Protein AF-A0A0F9IUV8-F1 (afdb_monomer_lite)

Organism: NCBI:txid412755

Radius of gyration: 27.33 Å; chains: 1; bounding box: 53×20×80 Å

Secondary structure (DSSP, 8-state):
--SSS-SSHHHHHHHHHHHHHHHHHHHHHHHHHHHHHHHHHT-TTGGGS-HHHHHHHHHHHS--STTHHHHHHHHHHHHHHHHHHHHHHHHHHHHHHHHHHH-GGGSS-HHHHHHHHHTT-S-HHHHHHHHHHTT--GGG-

Structure (mmCIF, N/CA/C/O backbone):
data_AF-A0A0F9IUV8-F1
#
_entry.id   AF-A0A0F9IUV8-F1
#
loop_
_atom_site.group_PDB
_atom_site.id
_atom_site.type_symbol
_atom_site.label_atom_id
_atom_site.label_alt_id
_atom_site.label_comp_id
_atom_site.label_asym_id
_atom_site.label_entity_id
_atom_site.label_seq_id
_atom_site.pdbx_PDB_ins_code
_atom_site.Cartn_x
_atom_site.Cartn_y
_atom_site.Cartn_z
_atom_site.occupancy
_atom_site.B_iso_or_equiv
_atom_site.auth_seq_id
_atom_site.auth_comp_id
_atom_site.auth_asym_id
_atom_site.auth_atom_id
_atom_site.pdbx_PDB_model_num
ATOM 1 N N . MET A 1 1 ? 28.223 7.725 -36.033 1.00 57.22 1 MET A N 1
ATOM 2 C CA . MET A 1 1 ? 27.431 7.072 -34.978 1.00 57.22 1 MET A CA 1
ATOM 3 C C . MET A 1 1 ? 26.103 6.611 -35.533 1.00 57.22 1 MET A C 1
ATOM 5 O O . MET A 1 1 ? 25.185 7.410 -35.661 1.00 57.22 1 MET A O 1
ATOM 9 N N . SER A 1 2 ? 26.033 5.334 -35.902 1.00 57.94 2 SER A N 1
ATOM 10 C CA . SER A 1 2 ? 24.783 4.623 -36.180 1.00 57.94 2 SER A CA 1
ATOM 11 C C . SER A 1 2 ? 24.734 3.411 -35.255 1.00 57.94 2 SER A C 1
ATOM 13 O O . SER A 1 2 ? 25.675 2.622 -35.248 1.00 57.94 2 SER A O 1
ATOM 15 N N . LEU A 1 3 ? 23.675 3.289 -34.451 1.00 63.12 3 LEU A N 1
ATOM 16 C CA . LEU A 1 3 ? 23.472 2.140 -33.556 1.00 63.12 3 LEU A CA 1
ATOM 17 C C . LEU A 1 3 ? 22.899 0.926 -34.306 1.00 63.12 3 LEU A C 1
ATOM 19 O O . LEU A 1 3 ? 23.107 -0.203 -33.882 1.00 63.12 3 LEU A O 1
ATOM 23 N N . GLU A 1 4 ? 22.238 1.154 -35.445 1.00 68.88 4 GLU A N 1
ATOM 24 C CA . GLU A 1 4 ? 21.691 0.100 -36.313 1.00 68.88 4 GLU A CA 1
ATOM 25 C C . GLU A 1 4 ? 22.763 -0.542 -37.207 1.00 68.88 4 GLU A C 1
ATOM 27 O O . GLU A 1 4 ? 22.595 -1.643 -37.724 1.00 68.88 4 GLU A O 1
ATOM 32 N N . SER A 1 5 ? 23.877 0.155 -37.429 1.00 76.62 5 SER A N 1
ATOM 33 C CA . SER A 1 5 ? 25.008 -0.319 -38.232 1.00 76.62 5 SER A CA 1
ATOM 34 C C . SER A 1 5 ? 26.319 0.177 -37.615 1.00 76.62 5 SER A C 1
ATOM 36 O O . SER A 1 5 ? 26.910 1.137 -38.123 1.00 76.62 5 SER A O 1
ATOM 38 N N . PRO A 1 6 ? 26.752 -0.431 -36.494 1.00 78.31 6 PRO A N 1
ATOM 39 C CA . PRO A 1 6 ? 27.916 0.030 -35.748 1.00 78.31 6 PRO A CA 1
ATOM 40 C C . PRO A 1 6 ? 29.192 -0.134 -36.576 1.00 78.31 6 PRO A C 1
ATOM 42 O O . PRO A 1 6 ? 29.469 -1.206 -37.115 1.00 78.31 6 PRO A O 1
ATOM 45 N N . GLN A 1 7 ? 29.989 0.930 -36.663 1.00 83.56 7 GLN A N 1
ATOM 46 C CA . GLN A 1 7 ? 31.263 0.939 -37.392 1.00 83.56 7 GLN A CA 1
ATOM 47 C C . GLN A 1 7 ? 32.453 0.646 -36.474 1.00 83.56 7 GLN A C 1
ATOM 49 O O . GLN A 1 7 ? 33.544 0.324 -36.943 1.00 83.56 7 GLN A O 1
ATOM 54 N N . THR A 1 8 ? 32.251 0.742 -35.158 1.00 85.62 8 THR A N 1
ATOM 55 C CA . THR A 1 8 ? 33.275 0.462 -34.147 1.00 85.62 8 THR A CA 1
ATOM 56 C C . THR A 1 8 ? 32.742 -0.464 -33.057 1.00 85.62 8 THR A C 1
ATOM 58 O O . THR A 1 8 ? 31.542 -0.505 -32.786 1.00 85.62 8 THR A O 1
ATOM 61 N N . TYR A 1 9 ? 33.646 -1.177 -32.376 1.00 79.12 9 TYR A N 1
ATOM 62 C CA . TYR A 1 9 ? 33.280 -2.017 -31.231 1.00 79.12 9 TYR A CA 1
ATOM 63 C C . TYR A 1 9 ? 32.609 -1.214 -30.105 1.00 79.12 9 TYR A C 1
ATOM 65 O O . TYR A 1 9 ? 31.687 -1.711 -29.470 1.00 79.12 9 TYR A O 1
ATOM 73 N N . GLY A 1 10 ? 33.024 0.038 -29.880 1.00 79.50 10 GLY A N 1
ATOM 74 C CA . GLY A 1 10 ? 32.394 0.913 -28.887 1.00 79.50 10 GLY A CA 1
ATOM 75 C C . GLY A 1 10 ? 30.937 1.243 -29.224 1.00 79.50 10 GLY A C 1
ATOM 76 O O . GLY A 1 10 ? 30.086 1.199 -28.341 1.00 79.50 10 GLY A O 1
ATOM 77 N N . GLU A 1 11 ? 30.632 1.503 -30.500 1.00 76.62 11 GLU A N 1
ATOM 78 C CA . GLU A 1 11 ? 29.253 1.712 -30.971 1.00 76.62 11 GLU A CA 1
ATOM 79 C C . GLU A 1 11 ? 28.411 0.434 -30.852 1.00 76.62 11 GLU A C 1
ATOM 81 O O . GLU A 1 11 ? 27.263 0.500 -30.417 1.00 76.62 11 GLU A O 1
ATOM 86 N N . TRP A 1 12 ? 28.994 -0.725 -31.175 1.00 78.25 12 TRP A N 1
ATOM 87 C CA . TRP A 1 12 ? 28.340 -2.027 -31.018 1.00 78.25 12 TRP A CA 1
ATOM 88 C C . TRP A 1 12 ? 28.031 -2.333 -29.546 1.00 78.25 12 TRP A C 1
ATOM 90 O O . TRP A 1 12 ? 26.890 -2.634 -29.205 1.00 78.25 12 TRP A O 1
ATOM 100 N N . TYR A 1 13 ? 29.021 -2.197 -28.659 1.00 75.44 13 TYR A N 1
ATOM 101 C CA . TYR A 1 13 ? 28.879 -2.462 -27.224 1.00 75.44 13 TYR A CA 1
ATOM 102 C C . TYR A 1 13 ? 27.837 -1.543 -26.582 1.00 75.44 13 TYR A C 1
ATOM 104 O O . TYR A 1 13 ? 26.983 -1.997 -25.822 1.00 75.44 13 TYR A O 1
ATOM 112 N N . TRP A 1 14 ? 27.870 -0.254 -26.927 1.00 71.19 14 TRP A N 1
ATOM 113 C CA . TRP A 1 14 ? 26.885 0.711 -26.449 1.00 71.19 14 TRP A CA 1
ATOM 114 C C . TRP A 1 14 ? 25.472 0.397 -26.958 1.00 71.19 14 TRP A C 1
ATOM 116 O O . TRP A 1 14 ? 24.527 0.388 -26.170 1.00 71.19 14 TRP A O 1
ATOM 126 N N . GLY A 1 15 ? 25.322 0.078 -28.249 1.00 76.75 15 GLY A N 1
ATOM 127 C CA . GLY A 1 15 ? 24.037 -0.318 -28.832 1.00 76.75 15 GLY A CA 1
ATOM 128 C C . GLY A 1 15 ? 23.450 -1.571 -28.180 1.00 76.75 15 GLY A C 1
ATOM 129 O O . GLY A 1 15 ? 22.272 -1.589 -27.833 1.00 76.75 15 GLY A O 1
ATOM 130 N N . HIS A 1 16 ? 24.281 -2.583 -27.920 1.00 76.38 16 HIS A N 1
ATOM 131 C CA . HIS A 1 16 ? 23.860 -3.785 -27.200 1.00 76.38 16 HIS A CA 1
ATOM 132 C C . HIS A 1 16 ? 23.476 -3.511 -25.742 1.00 76.38 16 HIS A C 1
ATOM 134 O O . HIS A 1 1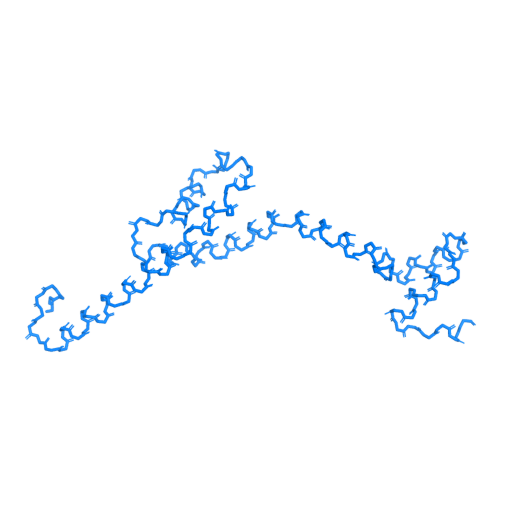6 ? 22.535 -4.126 -25.245 1.00 76.38 16 HIS A O 1
ATOM 140 N N . GLY A 1 17 ? 24.153 -2.580 -25.064 1.00 69.31 17 GLY A N 1
ATOM 141 C CA . GLY A 1 17 ? 23.779 -2.155 -23.712 1.00 69.31 17 GLY A CA 1
ATOM 142 C C . GLY A 1 17 ? 22.395 -1.500 -23.654 1.00 69.31 17 GLY A C 1
ATOM 143 O O . GLY A 1 17 ? 21.604 -1.820 -22.770 1.00 69.31 17 GLY A O 1
ATOM 144 N N . LEU A 1 18 ? 22.076 -0.638 -24.625 1.00 76.00 18 LEU A N 1
ATOM 145 C CA . LEU A 1 18 ? 20.750 -0.015 -24.738 1.00 76.00 18 LEU A CA 1
ATOM 146 C C . LEU A 1 18 ? 19.657 -1.037 -25.067 1.00 76.00 18 LEU A C 1
ATOM 148 O O . LEU A 1 18 ? 18.569 -0.976 -24.498 1.00 76.00 18 LEU A O 1
ATOM 152 N N . GLN A 1 19 ? 19.951 -1.997 -25.949 1.00 75.81 19 GLN A N 1
ATOM 153 C CA . GLN A 1 19 ? 19.013 -3.074 -26.260 1.00 75.81 19 GLN A CA 1
ATOM 154 C C . GLN A 1 19 ? 18.735 -3.943 -25.027 1.00 75.81 19 GLN A C 1
ATOM 156 O O . GLN A 1 19 ? 17.580 -4.216 -24.728 1.00 75.81 19 GLN A O 1
ATOM 161 N N . ALA A 1 20 ? 19.769 -4.301 -24.260 1.00 74.00 20 ALA A N 1
ATOM 162 C CA . ALA A 1 20 ? 19.607 -5.075 -23.031 1.00 74.00 20 ALA A CA 1
ATOM 163 C C . ALA A 1 20 ? 18.764 -4.340 -21.971 1.00 74.00 20 ALA A C 1
ATOM 165 O O . ALA A 1 20 ? 17.969 -4.973 -21.280 1.00 74.00 20 ALA A O 1
ATOM 166 N N . GLN A 1 21 ? 18.908 -3.014 -21.853 1.00 70.44 21 GLN A N 1
ATOM 167 C CA . GLN A 1 21 ? 18.047 -2.201 -20.985 1.00 70.44 21 GLN A CA 1
ATOM 168 C C . GLN A 1 21 ? 16.591 -2.234 -21.447 1.00 70.44 21 GLN A C 1
ATOM 170 O O . GLN A 1 21 ? 15.707 -2.517 -20.644 1.00 70.44 21 GLN A O 1
ATOM 175 N N . LYS A 1 22 ? 16.351 -2.029 -22.745 1.00 73.56 22 LYS A N 1
ATOM 176 C CA . LYS A 1 22 ? 15.008 -2.096 -23.327 1.00 73.56 22 LYS A CA 1
ATOM 177 C C . LYS A 1 22 ? 14.345 -3.457 -23.079 1.00 73.56 22 LYS A C 1
ATOM 179 O O . LYS A 1 22 ? 13.192 -3.506 -22.664 1.00 73.56 22 LYS A O 1
ATOM 184 N N . ASP A 1 23 ? 15.082 -4.545 -23.292 1.00 74.94 23 ASP A N 1
ATOM 185 C CA . ASP A 1 23 ? 14.585 -5.909 -23.087 1.00 74.94 23 ASP A CA 1
ATOM 186 C C . ASP A 1 23 ? 14.251 -6.172 -21.607 1.00 74.94 23 ASP A C 1
ATOM 188 O O . ASP A 1 23 ? 13.268 -6.843 -21.292 1.00 74.94 23 ASP A O 1
ATOM 192 N N . MET A 1 24 ? 15.053 -5.631 -20.684 1.00 72.75 24 MET A N 1
ATOM 193 C CA . MET A 1 24 ? 14.816 -5.744 -19.243 1.00 72.75 24 MET A CA 1
ATOM 194 C C . MET A 1 24 ? 13.578 -4.951 -18.795 1.00 72.75 24 MET A C 1
ATOM 196 O O . MET A 1 24 ? 12.800 -5.442 -17.968 1.00 72.75 24 MET A O 1
ATOM 200 N N . ASP A 1 25 ? 13.362 -3.765 -19.365 1.00 69.88 25 ASP A N 1
ATOM 201 C CA . ASP A 1 25 ? 12.164 -2.958 -19.121 1.00 69.88 25 ASP A CA 1
ATOM 202 C C . ASP A 1 25 ? 10.906 -3.676 -19.638 1.00 69.88 25 ASP A C 1
ATOM 204 O O . ASP A 1 25 ? 9.946 -3.840 -18.884 1.00 69.88 25 ASP A O 1
ATOM 208 N N . GLU A 1 26 ? 10.927 -4.205 -20.870 1.00 75.62 26 GLU A N 1
ATOM 209 C CA . GLU A 1 26 ? 9.808 -4.988 -21.430 1.00 75.62 26 GLU A CA 1
ATOM 210 C C . GLU A 1 26 ? 9.474 -6.215 -20.569 1.00 75.62 26 GLU A C 1
ATOM 212 O O . GLU A 1 26 ? 8.302 -6.483 -20.290 1.00 75.62 26 GLU A O 1
ATOM 217 N N . GLN A 1 27 ? 10.489 -6.955 -20.108 1.00 75.56 27 GLN A N 1
ATOM 218 C CA . GLN A 1 27 ? 10.283 -8.125 -19.248 1.00 75.56 27 GLN A CA 1
ATOM 219 C C . GLN A 1 27 ? 9.646 -7.754 -17.906 1.00 75.56 27 GLN A C 1
ATOM 221 O O . GLN A 1 27 ? 8.756 -8.460 -17.428 1.00 75.56 27 GLN A O 1
ATOM 226 N N . THR A 1 28 ? 10.081 -6.646 -17.305 1.00 68.19 28 THR A N 1
ATOM 227 C CA . THR A 1 28 ? 9.538 -6.162 -16.030 1.00 68.19 28 THR A CA 1
ATOM 228 C C . THR A 1 28 ? 8.086 -5.716 -16.191 1.00 68.19 28 THR A C 1
ATOM 230 O O . THR A 1 28 ? 7.224 -6.103 -15.399 1.00 68.19 28 THR A O 1
ATOM 233 N N . GLU A 1 29 ? 7.790 -4.957 -17.246 1.00 71.56 29 GLU A N 1
ATOM 234 C CA . GLU A 1 29 ? 6.438 -4.497 -17.567 1.00 71.56 29 GLU A CA 1
ATOM 235 C C . GLU A 1 29 ? 5.483 -5.671 -17.811 1.00 71.56 29 GLU A C 1
ATOM 237 O O . GLU A 1 29 ? 4.398 -5.721 -17.226 1.00 71.56 29 GLU A O 1
ATOM 242 N N . PHE A 1 30 ? 5.902 -6.662 -18.603 1.00 74.62 30 PHE A N 1
ATOM 243 C CA . PHE A 1 30 ? 5.091 -7.845 -18.887 1.00 74.62 30 PHE A CA 1
ATOM 244 C C . PHE A 1 30 ? 4.863 -8.714 -17.644 1.00 74.62 30 PHE A C 1
ATOM 246 O O . PHE A 1 30 ? 3.787 -9.291 -17.477 1.00 74.62 30 PHE A O 1
ATOM 253 N N . ALA A 1 31 ? 5.849 -8.793 -16.746 1.00 75.88 31 ALA A N 1
ATOM 254 C CA . ALA A 1 31 ? 5.710 -9.518 -15.487 1.00 75.88 31 ALA A CA 1
ATOM 255 C C . ALA A 1 31 ? 4.721 -8.839 -14.524 1.00 75.88 31 ALA A C 1
ATOM 257 O O . ALA A 1 31 ? 4.010 -9.533 -13.795 1.00 75.88 31 ALA A O 1
ATOM 258 N N . LEU A 1 32 ? 4.660 -7.503 -14.516 1.00 71.44 32 LEU A N 1
ATOM 259 C CA . LEU A 1 32 ? 3.810 -6.733 -13.602 1.00 71.44 32 LEU A CA 1
ATOM 260 C C . LEU A 1 32 ? 2.387 -6.499 -14.132 1.00 71.44 32 LEU A C 1
ATOM 262 O O . LEU A 1 32 ? 1.444 -6.434 -13.338 1.00 71.44 32 LEU A O 1
ATOM 266 N N . ALA A 1 33 ? 2.207 -6.423 -15.452 1.00 76.25 33 ALA A N 1
ATOM 267 C CA . ALA A 1 33 ? 0.925 -6.141 -16.102 1.00 76.25 33 ALA A CA 1
ATOM 268 C C . ALA A 1 33 ? -0.254 -7.028 -15.625 1.00 76.25 33 ALA A C 1
ATOM 270 O O . ALA A 1 33 ? -1.328 -6.482 -15.343 1.00 76.25 33 ALA A O 1
ATOM 271 N N . PRO A 1 34 ? -0.102 -8.358 -15.431 1.00 78.31 34 PRO A N 1
ATOM 272 C CA . PRO A 1 34 ? -1.182 -9.199 -14.910 1.00 78.31 34 PRO A CA 1
ATOM 273 C C . PRO A 1 34 ? -1.660 -8.794 -13.509 1.00 78.31 34 PRO A C 1
ATOM 275 O O . PRO A 1 34 ? -2.851 -8.907 -13.216 1.00 78.31 34 PRO A O 1
ATOM 278 N N . TYR A 1 35 ? -0.763 -8.297 -12.650 1.00 73.19 35 TYR A N 1
ATOM 279 C CA . TYR A 1 35 ? -1.113 -7.863 -11.296 1.00 73.19 35 TYR A CA 1
ATOM 280 C C . TYR A 1 35 ? -1.905 -6.555 -11.321 1.00 73.19 35 TYR A C 1
ATOM 282 O O . TYR A 1 35 ? -2.925 -6.454 -10.641 1.00 73.19 35 TYR A O 1
ATOM 290 N N . PHE A 1 36 ? -1.503 -5.591 -12.157 1.00 71.25 36 PHE A N 1
ATOM 291 C CA . PHE A 1 36 ? -2.282 -4.366 -12.370 1.00 71.25 36 PHE A CA 1
ATOM 292 C C . PHE A 1 36 ? -3.670 -4.675 -12.925 1.00 71.25 36 PHE A C 1
ATOM 294 O O . PHE A 1 36 ? -4.664 -4.153 -12.425 1.00 71.25 36 PHE A O 1
ATOM 301 N N . LYS A 1 37 ? -3.760 -5.592 -13.894 1.00 77.31 37 LYS A N 1
ATOM 302 C CA . LYS A 1 37 ? -5.042 -6.043 -14.444 1.00 77.31 37 LYS A CA 1
ATOM 303 C C . LYS A 1 37 ? -5.953 -6.653 -13.375 1.00 77.31 37 LYS A C 1
ATOM 305 O O . LYS A 1 37 ? -7.146 -6.365 -13.374 1.00 77.31 37 LYS A O 1
ATOM 310 N N . GLY A 1 38 ? -5.394 -7.455 -12.467 1.00 73.81 38 GLY A N 1
ATOM 311 C CA . GLY A 1 38 ? -6.127 -8.016 -11.330 1.00 73.81 38 GLY A CA 1
ATOM 312 C C . GLY A 1 38 ? -6.649 -6.936 -10.383 1.00 73.81 38 GLY A C 1
ATOM 313 O O . GLY A 1 38 ? -7.838 -6.903 -10.098 1.00 73.81 38 GLY A O 1
ATOM 314 N N . VAL A 1 39 ? -5.785 -6.005 -9.967 1.00 70.44 39 VAL A N 1
ATOM 315 C CA . VAL A 1 39 ? -6.165 -4.899 -9.069 1.00 70.44 39 VAL A CA 1
ATOM 316 C C . VAL A 1 39 ? -7.240 -4.010 -9.695 1.00 70.44 39 VAL A C 1
ATOM 318 O O . VAL A 1 39 ? -8.181 -3.614 -9.015 1.00 70.44 39 VAL A O 1
ATOM 321 N N . PHE A 1 40 ? -7.130 -3.699 -10.988 1.00 76.25 40 PHE A N 1
ATOM 322 C CA . PHE A 1 40 ? -8.087 -2.829 -11.672 1.00 76.25 40 PHE A CA 1
ATOM 323 C C . PHE A 1 40 ? -9.433 -3.501 -11.948 1.00 76.25 40 PHE A C 1
ATOM 325 O O . PHE A 1 40 ? -10.440 -2.802 -12.005 1.00 76.25 40 PHE A O 1
ATOM 332 N N . ALA A 1 41 ? -9.482 -4.829 -12.091 1.00 75.88 41 ALA A N 1
ATOM 333 C CA . ALA A 1 41 ? -10.740 -5.552 -12.283 1.00 75.88 41 ALA A CA 1
ATOM 334 C C . ALA A 1 41 ? -11.704 -5.392 -11.093 1.00 75.88 41 ALA A C 1
ATOM 336 O O . ALA A 1 41 ? -12.919 -5.421 -11.284 1.00 75.88 41 ALA A O 1
ATOM 337 N N . ASP A 1 42 ? -11.158 -5.171 -9.896 1.00 70.31 42 ASP A N 1
ATOM 338 C CA . ASP A 1 42 ? -11.923 -5.003 -8.661 1.00 70.31 42 ASP A CA 1
ATOM 339 C C . ASP A 1 42 ? -12.270 -3.533 -8.356 1.00 70.31 42 ASP A C 1
ATOM 341 O O . ASP A 1 42 ? -12.953 -3.260 -7.368 1.00 70.31 42 ASP A O 1
ATOM 345 N N . ILE A 1 43 ? -11.825 -2.575 -9.184 1.00 66.88 43 ILE A N 1
ATOM 346 C CA . ILE A 1 43 ? -12.181 -1.157 -9.033 1.00 66.88 43 ILE A CA 1
ATOM 347 C C . ILE A 1 43 ? -13.553 -0.923 -9.688 1.00 66.88 43 ILE A C 1
ATOM 349 O O . ILE A 1 43 ? -13.658 -0.970 -10.920 1.00 66.88 43 ILE A O 1
ATOM 353 N N . PRO A 1 44 ? -14.614 -0.641 -8.908 1.00 67.56 44 PRO A N 1
ATOM 354 C CA . PRO A 1 44 ? -15.910 -0.294 -9.473 1.00 67.56 44 PRO A CA 1
ATOM 355 C C . PRO A 1 44 ? -15.823 1.026 -10.251 1.00 67.56 44 PRO A C 1
ATOM 357 O O . PRO A 1 44 ? -15.031 1.903 -9.918 1.00 67.56 44 PRO A O 1
ATOM 360 N N . GLU A 1 45 ? -16.653 1.164 -11.289 1.00 73.81 45 GLU A N 1
ATOM 361 C CA . GLU A 1 45 ? -16.865 2.440 -12.002 1.00 73.81 45 GLU A CA 1
ATOM 362 C C . GLU A 1 45 ? -15.604 3.023 -12.672 1.00 73.81 45 GLU A C 1
ATOM 364 O O . GLU A 1 45 ? -15.515 4.215 -12.952 1.00 73.81 45 GLU A O 1
ATOM 369 N N . LEU A 1 46 ? -14.634 2.179 -13.040 1.00 67.31 46 LEU A N 1
ATOM 370 C CA . LEU A 1 46 ? -13.407 2.589 -13.745 1.00 67.31 46 LEU A CA 1
ATOM 371 C C . LEU A 1 46 ? -13.697 3.373 -15.048 1.00 67.31 46 LEU A C 1
ATOM 373 O O . LEU A 1 46 ? -12.929 4.246 -15.451 1.00 67.31 46 LEU A O 1
ATOM 377 N N . SER A 1 47 ? -14.842 3.100 -15.682 1.00 72.75 47 SER A N 1
ATOM 378 C CA . SER A 1 47 ? -15.358 3.818 -16.855 1.00 72.75 47 SER A CA 1
ATOM 379 C C . SER A 1 47 ? -15.816 5.255 -16.581 1.00 72.75 47 SER A C 1
ATOM 381 O O . SER A 1 47 ? -15.960 6.022 -17.532 1.00 72.75 47 SER A O 1
ATOM 383 N N . GLU A 1 48 ? -16.050 5.622 -15.323 1.00 74.69 48 GLU A N 1
ATOM 384 C CA . GLU A 1 48 ? -16.481 6.963 -14.907 1.00 74.69 48 GLU A CA 1
ATOM 385 C C . GLU A 1 48 ? -15.300 7.902 -14.631 1.00 74.69 48 GLU A C 1
ATOM 387 O O . GLU A 1 48 ? -15.464 9.120 -14.546 1.00 74.69 48 GLU A O 1
ATOM 392 N N . LEU A 1 49 ? -14.082 7.356 -14.551 1.00 74.31 49 LEU A N 1
ATOM 393 C CA . LEU A 1 49 ? -12.873 8.153 -14.389 1.00 74.31 49 LEU A CA 1
ATOM 394 C C . LEU A 1 49 ? -12.627 9.044 -15.620 1.00 74.31 49 LEU A C 1
ATOM 396 O O . LEU A 1 49 ? -12.948 8.655 -16.745 1.00 74.31 49 LEU A O 1
ATOM 400 N N . PRO A 1 50 ? -11.977 10.210 -15.465 1.00 72.50 50 PRO A N 1
ATOM 401 C CA . PRO A 1 50 ? -11.534 11.020 -16.595 1.00 72.50 50 PRO A CA 1
ATOM 402 C C . PRO A 1 50 ? -10.726 10.204 -17.615 1.00 72.50 50 PRO A C 1
ATOM 404 O O . PRO A 1 50 ? -9.878 9.389 -17.247 1.00 72.50 50 PRO A O 1
ATOM 407 N N . ALA A 1 51 ? -10.936 10.458 -18.910 1.00 71.12 51 ALA A N 1
ATOM 408 C CA . ALA A 1 51 ? -10.366 9.647 -19.993 1.00 71.12 51 ALA A CA 1
ATOM 409 C C . ALA A 1 51 ? -8.829 9.513 -19.940 1.00 71.12 51 ALA A C 1
ATOM 411 O O . ALA A 1 51 ? -8.291 8.460 -20.281 1.00 71.12 51 ALA A O 1
ATOM 412 N N . GLY A 1 52 ? -8.122 10.548 -19.471 1.00 64.31 52 GLY A N 1
ATOM 413 C CA . GLY A 1 52 ? -6.669 10.501 -19.270 1.00 64.31 52 GLY A CA 1
ATOM 414 C C . GLY A 1 52 ? -6.243 9.481 -18.210 1.00 64.31 52 GLY A C 1
ATOM 415 O O . GLY A 1 52 ? -5.290 8.739 -18.427 1.00 64.31 52 GLY A O 1
ATOM 416 N N . ILE A 1 53 ? -6.997 9.368 -17.113 1.00 66.06 53 ILE A N 1
ATOM 417 C CA . ILE A 1 53 ? -6.740 8.384 -16.051 1.00 66.06 53 ILE A CA 1
ATOM 418 C C . ILE A 1 53 ? -7.020 6.974 -16.567 1.00 66.06 53 ILE A C 1
ATOM 420 O O . ILE A 1 53 ? -6.194 6.082 -16.395 1.00 66.06 53 ILE A O 1
ATOM 424 N N . GLN A 1 54 ? -8.123 6.782 -17.295 1.00 70.31 54 GLN A N 1
ATOM 425 C CA . GLN A 1 54 ? -8.408 5.494 -17.934 1.00 70.31 54 GLN A CA 1
ATOM 426 C C . GLN A 1 54 ? -7.299 5.071 -18.905 1.00 70.31 54 GLN A C 1
ATOM 428 O O . GLN A 1 54 ? -6.967 3.891 -18.992 1.00 70.31 54 GLN A O 1
ATOM 433 N N . SER A 1 55 ? -6.727 6.026 -19.646 1.00 72.62 55 SER A N 1
ATOM 434 C CA . SER A 1 55 ? -5.617 5.754 -20.559 1.00 72.62 55 SER A CA 1
ATOM 435 C C . SER A 1 55 ? -4.367 5.297 -19.814 1.00 72.62 55 SER A C 1
ATOM 437 O O . SER A 1 55 ? -3.726 4.355 -20.261 1.00 72.62 55 SER A O 1
ATOM 439 N N . ILE A 1 56 ? -4.039 5.918 -18.678 1.00 72.38 56 ILE A N 1
ATOM 440 C CA . ILE A 1 56 ? -2.884 5.532 -17.855 1.00 72.38 56 ILE A CA 1
ATOM 441 C C . ILE A 1 56 ? -3.082 4.130 -17.272 1.00 72.38 56 ILE A C 1
ATOM 443 O O . ILE A 1 56 ? -2.200 3.286 -17.402 1.00 72.38 56 ILE A O 1
ATOM 447 N N . LEU A 1 57 ? -4.250 3.857 -16.683 1.00 75.25 57 LEU A N 1
ATOM 448 C CA . LEU A 1 57 ? -4.557 2.547 -16.099 1.00 75.25 57 LEU A CA 1
ATOM 449 C C . LEU A 1 57 ? -4.525 1.438 -17.162 1.00 75.25 57 LEU A C 1
ATOM 451 O O . LEU A 1 57 ? -3.961 0.372 -16.921 1.00 75.25 57 LEU A O 1
ATOM 455 N N . ARG A 1 58 ? -5.042 1.705 -18.370 1.00 76.69 58 ARG A N 1
ATOM 456 C CA . ARG A 1 58 ? -4.900 0.781 -19.505 1.00 76.69 58 ARG A CA 1
ATOM 457 C C . ARG A 1 58 ? -3.439 0.557 -19.886 1.00 76.69 58 ARG A C 1
ATOM 459 O O . ARG A 1 58 ? -3.062 -0.592 -20.039 1.00 76.69 58 ARG A O 1
ATOM 466 N N . SER A 1 59 ? -2.613 1.599 -19.960 1.00 73.06 59 SER A N 1
ATOM 467 C CA . SER A 1 59 ? -1.184 1.450 -20.279 1.00 73.06 59 SER A CA 1
ATOM 468 C C . SER A 1 59 ? -0.390 0.668 -19.225 1.00 73.06 59 SER A C 1
ATOM 470 O O . SER A 1 59 ? 0.649 0.110 -19.549 1.00 73.06 59 SER A O 1
ATOM 472 N N . LEU A 1 60 ? -0.849 0.613 -17.970 1.00 73.12 60 LEU A N 1
ATOM 473 C CA . LEU A 1 60 ? -0.227 -0.210 -16.922 1.00 73.12 60 LEU A CA 1
ATOM 474 C C . LEU A 1 60 ? -0.669 -1.676 -16.991 1.00 73.12 60 LEU A C 1
ATOM 476 O O . LEU A 1 60 ? 0.128 -2.576 -16.741 1.00 73.12 60 LEU A O 1
ATOM 480 N N . ALA A 1 61 ? -1.942 -1.917 -17.310 1.00 75.50 61 ALA A N 1
ATOM 481 C CA . ALA A 1 61 ? -2.478 -3.267 -17.481 1.00 75.50 61 ALA A CA 1
ATOM 482 C C . ALA A 1 61 ? -2.078 -3.894 -18.828 1.00 75.50 61 ALA A C 1
ATOM 484 O O . ALA A 1 61 ? -2.013 -5.117 -18.943 1.00 75.50 61 ALA A O 1
ATOM 485 N N . GLU A 1 62 ? -1.834 -3.061 -19.841 1.00 79.38 62 GLU A N 1
ATOM 486 C CA . GLU A 1 62 ? -1.486 -3.430 -21.215 1.00 79.38 62 GLU A CA 1
ATOM 487 C C . GLU A 1 62 ? -0.413 -2.453 -21.750 1.00 79.38 62 GLU A C 1
ATOM 489 O O . GLU A 1 62 ? -0.737 -1.493 -22.456 1.00 79.38 62 GLU A O 1
ATOM 494 N N . PRO A 1 63 ? 0.873 -2.661 -21.397 1.00 71.50 63 PRO A N 1
ATOM 495 C CA . PRO A 1 63 ? 1.972 -1.780 -21.792 1.00 71.50 63 PRO A CA 1
ATOM 496 C C . PRO A 1 63 ? 2.187 -1.791 -23.315 1.00 71.50 63 PRO A C 1
ATOM 498 O O . PRO A 1 63 ? 2.451 -2.852 -23.884 1.00 71.50 63 PRO A O 1
ATOM 501 N N . PRO A 1 64 ? 2.088 -0.641 -24.012 1.00 67.25 64 PRO A N 1
ATOM 502 C CA . PRO A 1 64 ? 2.179 -0.598 -25.473 1.00 67.25 64 PRO A CA 1
ATOM 503 C C . PRO A 1 64 ? 3.621 -0.587 -26.012 1.00 67.25 64 PRO A C 1
ATOM 505 O O . PRO A 1 64 ? 3.817 -0.808 -27.207 1.00 67.25 64 PRO A O 1
ATOM 508 N N . SER A 1 65 ? 4.628 -0.300 -25.178 1.00 67.31 65 SER A N 1
ATOM 509 C CA . SER A 1 65 ? 6.044 -0.281 -25.577 1.00 67.31 65 SER A CA 1
ATOM 510 C C . SER A 1 65 ? 6.992 -0.268 -24.378 1.00 67.31 65 SER A C 1
ATOM 512 O O . SER A 1 65 ? 6.687 0.394 -23.385 1.00 67.31 65 SER A O 1
ATOM 514 N N . ALA A 1 66 ? 8.185 -0.845 -24.557 1.00 63.84 66 ALA A N 1
ATOM 515 C CA . ALA A 1 66 ? 9.304 -0.790 -23.614 1.00 63.84 66 ALA A CA 1
ATOM 516 C C . ALA A 1 66 ? 9.538 0.591 -22.996 1.00 63.84 66 ALA A C 1
ATOM 518 O O . ALA A 1 66 ? 9.646 1.588 -23.719 1.00 63.84 66 ALA A O 1
ATOM 519 N N . GLY A 1 67 ? 9.673 0.646 -21.676 1.00 61.25 67 GLY A N 1
ATOM 520 C CA . GLY A 1 67 ? 10.040 1.845 -20.927 1.00 61.25 67 GLY A CA 1
ATOM 521 C C . GLY A 1 67 ? 8.886 2.829 -20.725 1.00 61.25 67 GLY A C 1
ATOM 522 O O . GLY A 1 67 ? 8.942 3.652 -19.808 1.00 61.25 67 GLY A O 1
ATOM 523 N N . LEU A 1 68 ? 7.808 2.745 -21.517 1.00 60.91 68 LEU A N 1
ATOM 524 C CA . LEU A 1 68 ? 6.596 3.528 -21.274 1.00 60.91 68 LEU A CA 1
ATOM 525 C C . LEU A 1 68 ? 5.840 2.973 -20.067 1.00 60.91 68 LEU A C 1
ATOM 527 O O . LEU A 1 68 ? 5.309 3.759 -19.288 1.00 60.91 68 LEU A O 1
ATOM 531 N N . GLY A 1 69 ? 5.830 1.651 -19.878 1.00 55.31 69 GLY A N 1
ATOM 532 C CA . GLY A 1 69 ? 5.339 1.035 -18.653 1.00 55.31 69 GLY A CA 1
ATOM 533 C C . GLY A 1 69 ? 6.239 1.356 -17.460 1.00 55.31 69 GLY A C 1
ATOM 534 O O . GLY A 1 69 ? 5.707 1.565 -16.385 1.00 55.31 69 GLY A O 1
ATOM 535 N N . GLY A 1 70 ? 7.553 1.528 -17.636 1.00 58.62 70 GLY A N 1
ATOM 536 C CA . GLY A 1 70 ? 8.474 2.031 -16.608 1.00 58.62 70 GLY A CA 1
ATOM 537 C C . GLY A 1 70 ? 8.198 3.485 -16.200 1.00 58.62 70 GLY A C 1
ATOM 538 O O . GLY A 1 70 ? 8.025 3.779 -15.019 1.00 58.62 70 GLY A O 1
ATOM 539 N N . PHE A 1 71 ? 8.070 4.407 -17.160 1.00 58.41 71 PHE A N 1
ATOM 540 C CA . PHE A 1 71 ? 7.699 5.807 -16.898 1.00 58.41 71 PHE A CA 1
ATOM 541 C C . PHE A 1 71 ? 6.279 5.938 -16.329 1.00 58.41 71 PHE A C 1
ATOM 543 O O . PHE A 1 71 ? 6.044 6.704 -15.387 1.00 58.41 71 PHE A O 1
ATOM 550 N N . ALA A 1 72 ? 5.331 5.171 -16.873 1.00 56.12 72 ALA A N 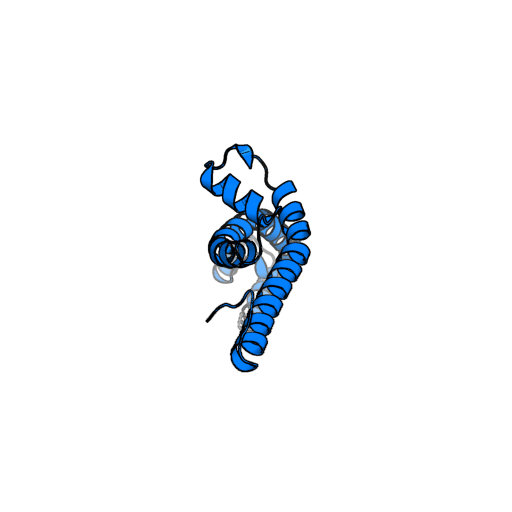1
ATOM 551 C CA . ALA A 1 72 ? 3.975 5.094 -16.358 1.00 56.12 72 ALA A CA 1
ATOM 552 C C . ALA A 1 72 ? 3.951 4.440 -14.976 1.00 56.12 72 ALA A C 1
ATOM 554 O O . ALA A 1 72 ? 3.219 4.929 -14.140 1.00 56.12 72 ALA A O 1
ATOM 555 N N . ALA A 1 73 ? 4.757 3.420 -14.681 1.00 56.69 73 ALA A N 1
ATOM 556 C CA . ALA A 1 73 ? 4.843 2.789 -13.362 1.00 56.69 73 ALA A CA 1
ATOM 557 C C . ALA A 1 73 ? 5.571 3.657 -12.334 1.00 56.69 73 ALA A C 1
ATOM 559 O O . ALA A 1 73 ? 5.292 3.523 -11.152 1.00 56.69 73 ALA A O 1
ATOM 560 N N . LEU A 1 74 ? 6.465 4.560 -12.746 1.00 59.00 74 LEU A N 1
ATOM 561 C CA . LEU A 1 74 ? 7.064 5.562 -11.858 1.00 59.00 74 LEU A CA 1
ATOM 562 C C . LEU A 1 74 ? 6.068 6.685 -11.549 1.00 59.00 74 LEU A C 1
ATOM 564 O O . LEU A 1 74 ? 5.850 7.021 -10.389 1.00 59.00 74 LEU A O 1
ATOM 568 N N . THR A 1 75 ? 5.402 7.213 -12.578 1.00 54.12 75 THR A N 1
ATOM 569 C CA . THR A 1 75 ? 4.421 8.301 -12.435 1.00 54.12 75 THR A CA 1
ATOM 570 C C . THR A 1 75 ? 3.139 7.810 -11.758 1.00 54.12 75 THR A C 1
ATOM 572 O O . THR A 1 75 ? 2.675 8.376 -10.774 1.00 54.12 75 THR A O 1
ATOM 575 N N . ALA A 1 76 ? 2.581 6.699 -12.231 1.00 51.62 76 ALA A N 1
ATOM 576 C CA . ALA A 1 76 ? 1.525 5.979 -11.536 1.00 51.62 76 ALA A CA 1
ATOM 577 C C . ALA A 1 76 ? 2.042 5.314 -10.262 1.00 51.62 76 ALA A C 1
ATOM 579 O O . ALA A 1 76 ? 1.247 5.014 -9.396 1.00 51.62 76 ALA A O 1
ATOM 580 N N . GLY A 1 77 ? 3.341 5.121 -10.071 1.00 55.69 77 GLY A N 1
ATOM 581 C CA . GLY A 1 77 ? 3.884 4.669 -8.792 1.00 55.69 77 GLY A CA 1
ATOM 582 C C . GLY A 1 77 ? 3.506 5.627 -7.671 1.00 55.69 77 GLY A C 1
ATOM 583 O O . GLY A 1 77 ? 3.040 5.182 -6.631 1.00 55.69 77 GLY A O 1
ATOM 584 N N . GLU A 1 78 ? 3.594 6.938 -7.906 1.00 54.44 78 GLU A N 1
ATOM 585 C CA . GLU A 1 78 ? 3.130 7.946 -6.946 1.00 54.44 78 GLU A CA 1
ATOM 586 C C . GLU A 1 78 ? 1.600 8.082 -6.933 1.00 54.44 78 GLU A C 1
ATOM 588 O O . GLU A 1 78 ? 0.976 7.902 -5.885 1.00 54.44 78 GLU A O 1
ATOM 593 N N . PHE A 1 79 ? 0.966 8.318 -8.087 1.00 50.41 79 PHE A N 1
ATOM 594 C CA . PHE A 1 79 ? -0.487 8.546 -8.140 1.00 50.41 79 PHE A CA 1
ATOM 595 C C . PHE A 1 79 ? -1.316 7.295 -7.832 1.00 50.41 79 PHE A C 1
ATOM 597 O O . PHE A 1 79 ? -2.330 7.371 -7.139 1.00 50.41 79 PHE A O 1
ATOM 604 N N . ALA A 1 80 ? -0.906 6.132 -8.333 1.00 51.25 80 ALA A N 1
ATOM 605 C CA . ALA A 1 80 ? -1.514 4.857 -7.990 1.00 51.25 80 ALA A CA 1
ATOM 606 C C . ALA A 1 80 ? -1.098 4.403 -6.594 1.00 51.25 80 ALA A C 1
ATOM 608 O O . ALA A 1 80 ? -1.909 3.738 -5.984 1.00 51.25 80 ALA A O 1
ATOM 609 N N . SER A 1 81 ? 0.047 4.782 -6.012 1.00 57.53 81 SER A N 1
ATOM 610 C CA . SER A 1 81 ? 0.265 4.505 -4.580 1.00 57.53 81 SER A CA 1
ATOM 611 C C . SER A 1 81 ? -0.802 5.187 -3.727 1.00 57.53 81 SER A C 1
ATOM 613 O O . SER A 1 81 ? -1.438 4.509 -2.928 1.00 57.53 81 SER A O 1
ATOM 615 N N . GLU A 1 82 ? -1.097 6.474 -3.943 1.00 59.16 82 GLU A N 1
ATOM 616 C CA . GLU A 1 82 ? -2.177 7.153 -3.208 1.00 59.16 82 GLU A CA 1
ATOM 617 C C . GLU A 1 82 ? -3.570 6.638 -3.587 1.00 59.16 82 GLU A C 1
ATOM 619 O O . GLU A 1 82 ? -4.368 6.326 -2.705 1.00 59.16 82 GLU A O 1
ATOM 624 N N . THR A 1 83 ? -3.852 6.461 -4.879 1.00 57.22 83 THR A N 1
ATOM 625 C CA . THR A 1 83 ? -5.167 5.991 -5.347 1.00 57.22 83 THR A CA 1
ATOM 626 C C . THR A 1 83 ? -5.426 4.540 -4.937 1.00 57.22 83 THR A C 1
ATOM 628 O O . THR A 1 83 ? -6.492 4.237 -4.413 1.00 57.22 83 THR A O 1
ATOM 631 N N . ILE A 1 84 ? -4.458 3.631 -5.108 1.00 53.56 84 ILE A N 1
ATOM 632 C CA . ILE A 1 84 ? -4.536 2.242 -4.626 1.00 53.56 84 ILE A CA 1
ATOM 633 C C . ILE A 1 84 ? -4.628 2.249 -3.108 1.00 53.56 84 ILE A C 1
ATOM 635 O O . ILE A 1 84 ? -5.459 1.525 -2.574 1.00 53.56 84 ILE A O 1
ATOM 639 N N . ARG A 1 85 ? -3.849 3.078 -2.401 1.00 63.69 85 ARG A N 1
ATOM 640 C CA . ARG A 1 85 ? -3.955 3.210 -0.942 1.00 63.69 85 ARG A CA 1
ATOM 641 C C . ARG A 1 85 ? -5.363 3.597 -0.518 1.00 63.69 85 ARG A C 1
ATOM 643 O O . ARG A 1 85 ? -5.869 2.990 0.421 1.00 63.69 85 ARG A O 1
ATOM 650 N N . ASP A 1 86 ? -5.995 4.548 -1.195 1.00 69.88 86 ASP A N 1
ATOM 651 C CA . ASP A 1 86 ? -7.370 4.954 -0.911 1.00 69.88 86 ASP A CA 1
ATOM 652 C C . ASP A 1 86 ? -8.400 3.892 -1.324 1.00 69.88 86 ASP A C 1
ATOM 654 O O . ASP A 1 86 ? -9.362 3.674 -0.588 1.00 69.88 86 ASP A O 1
ATOM 658 N N . LEU A 1 87 ? -8.165 3.157 -2.414 1.00 54.47 87 LEU A N 1
ATOM 659 C CA . LEU A 1 87 ? -9.009 2.044 -2.865 1.00 54.47 87 LEU A CA 1
ATOM 660 C C . LEU A 1 87 ? -8.947 0.829 -1.931 1.00 54.47 87 LEU A C 1
ATOM 662 O O . LEU A 1 87 ? -9.974 0.209 -1.667 1.00 54.47 87 LEU A O 1
ATOM 666 N N . ILE A 1 88 ? -7.770 0.487 -1.396 1.00 52.25 88 ILE A N 1
ATOM 667 C CA . ILE A 1 88 ? -7.607 -0.626 -0.444 1.00 52.25 88 ILE A CA 1
ATOM 668 C C . ILE A 1 88 ? -7.937 -0.208 0.993 1.00 52.25 88 ILE A C 1
ATOM 670 O O . ILE A 1 88 ? -8.137 -1.069 1.854 1.00 52.25 88 ILE A O 1
ATOM 674 N N . LYS A 1 89 ? -8.022 1.099 1.276 1.00 73.75 89 LYS A N 1
ATOM 675 C CA . LYS A 1 89 ? -8.303 1.650 2.611 1.00 73.75 89 LYS A CA 1
ATOM 676 C C . LYS A 1 89 ? -9.561 1.071 3.260 1.00 73.75 89 LYS A C 1
ATOM 678 O O . LYS A 1 89 ? -9.488 0.757 4.451 1.00 73.75 89 LYS A O 1
ATOM 683 N N . PRO A 1 90 ? -10.696 0.872 2.557 1.00 71.38 90 PRO A N 1
ATOM 684 C CA . PRO A 1 90 ? -11.870 0.230 3.138 1.00 71.38 90 PRO A CA 1
ATOM 685 C C . PRO A 1 90 ? -11.589 -1.219 3.556 1.00 71.38 90 PRO A C 1
ATOM 687 O O . PRO A 1 90 ? -11.963 -1.616 4.660 1.00 71.38 90 PRO A O 1
ATOM 690 N N . GLY A 1 91 ? -10.868 -1.984 2.728 1.00 58.97 91 GLY A N 1
ATOM 691 C CA . GLY A 1 91 ? -10.466 -3.362 3.027 1.00 58.97 91 GLY A CA 1
ATOM 692 C C . GLY A 1 91 ? -9.504 -3.443 4.213 1.00 58.97 91 GLY A C 1
ATOM 693 O O . GLY A 1 91 ? -9.727 -4.217 5.144 1.00 58.97 91 GLY A O 1
ATOM 694 N N . MET A 1 92 ? -8.495 -2.571 4.253 1.00 64.69 92 MET A N 1
ATOM 695 C CA . MET A 1 92 ? -7.590 -2.443 5.399 1.00 64.69 92 MET A CA 1
ATOM 696 C C . MET A 1 92 ? -8.323 -2.010 6.670 1.00 64.69 92 MET A C 1
ATOM 698 O O . MET A 1 92 ? -8.022 -2.507 7.750 1.00 64.69 92 MET A O 1
ATOM 702 N N . THR A 1 93 ? -9.321 -1.132 6.554 1.00 71.62 93 THR A N 1
ATOM 703 C CA . THR A 1 93 ? -10.171 -0.724 7.682 1.00 71.62 93 THR A CA 1
ATOM 704 C C . THR A 1 93 ? -11.002 -1.900 8.193 1.00 71.62 93 THR A C 1
ATOM 706 O O . THR A 1 93 ? -11.129 -2.082 9.402 1.00 71.62 93 THR A O 1
ATOM 709 N N . ALA A 1 94 ? -11.551 -2.730 7.303 1.00 62.25 94 ALA A N 1
ATOM 710 C CA . ALA A 1 94 ? -12.272 -3.941 7.687 1.00 62.25 94 ALA A CA 1
ATOM 711 C C . ALA A 1 94 ? -11.345 -4.956 8.377 1.00 62.25 94 ALA A C 1
ATOM 713 O O . ALA A 1 94 ? -11.698 -5.480 9.433 1.00 62.25 94 ALA A O 1
ATOM 714 N N . ALA A 1 95 ? -10.140 -5.168 7.842 1.00 59.47 95 ALA A N 1
ATOM 715 C CA . ALA A 1 95 ? -9.125 -6.016 8.462 1.00 59.47 95 ALA A CA 1
ATOM 716 C C . ALA A 1 95 ? -8.714 -5.489 9.847 1.00 59.47 95 ALA A C 1
ATOM 718 O O . ALA A 1 95 ? -8.705 -6.248 10.813 1.00 59.47 95 ALA A O 1
ATOM 719 N N . ALA A 1 96 ? -8.477 -4.180 9.974 1.00 67.56 96 ALA A N 1
ATOM 720 C CA . ALA A 1 96 ? -8.182 -3.535 11.248 1.00 67.56 96 ALA A CA 1
ATOM 721 C C . ALA A 1 96 ? -9.323 -3.719 12.256 1.00 67.56 96 ALA A C 1
ATOM 723 O O . ALA A 1 96 ? -9.062 -4.031 13.408 1.00 67.56 96 ALA A O 1
ATOM 724 N N . ARG A 1 97 ? -10.594 -3.621 11.841 1.00 70.25 97 ARG A N 1
ATOM 725 C CA . ARG A 1 97 ? -11.740 -3.909 12.727 1.00 70.25 97 ARG A CA 1
ATOM 726 C C . ARG A 1 97 ? -11.758 -5.360 13.209 1.00 70.25 97 ARG A C 1
ATOM 728 O O . ARG A 1 97 ? -12.101 -5.599 14.361 1.00 70.25 97 ARG A O 1
ATOM 735 N N . VAL A 1 98 ? -11.409 -6.319 12.351 1.00 69.19 98 VAL A N 1
ATOM 736 C CA . VAL A 1 98 ? -11.341 -7.744 12.721 1.00 69.19 98 VAL A CA 1
ATOM 737 C C . VAL A 1 98 ? -10.191 -8.009 13.690 1.00 69.19 98 VAL A C 1
ATOM 739 O O . VAL A 1 98 ? -10.390 -8.712 14.676 1.00 69.19 98 VAL A O 1
ATOM 742 N N . ILE A 1 99 ? -9.019 -7.423 13.445 1.00 65.94 99 ILE A N 1
ATOM 743 C CA . ILE A 1 99 ? -7.857 -7.522 14.337 1.00 65.94 99 ILE A CA 1
ATOM 744 C C . ILE A 1 99 ? -8.174 -6.863 15.680 1.00 65.94 99 ILE A C 1
ATOM 746 O O . ILE A 1 99 ? -8.064 -7.501 16.724 1.00 65.94 99 ILE A O 1
ATOM 750 N N . ASN A 1 100 ? -8.672 -5.625 15.645 1.00 69.81 100 ASN A N 1
ATOM 751 C CA . ASN A 1 100 ? -9.040 -4.883 16.843 1.00 69.81 100 ASN A CA 1
ATOM 752 C C . ASN A 1 100 ? -10.124 -5.619 17.620 1.00 69.81 100 ASN A C 1
ATOM 754 O O . ASN A 1 100 ? -10.074 -5.610 18.838 1.00 69.81 100 ASN A O 1
ATOM 758 N N . ARG A 1 101 ? -11.044 -6.351 16.974 1.00 70.62 101 ARG A N 1
ATOM 759 C CA . ARG A 1 101 ? -12.035 -7.171 17.690 1.00 70.62 101 ARG A CA 1
ATOM 760 C C . ARG A 1 101 ? -11.403 -8.141 18.700 1.00 70.62 101 ARG A C 1
ATOM 762 O O . ARG A 1 101 ? -12.032 -8.414 19.717 1.00 70.62 101 ARG A O 1
ATOM 769 N N . GLY A 1 102 ? -10.212 -8.665 18.412 1.00 70.31 102 GLY A N 1
ATOM 770 C CA . GLY A 1 102 ? -9.452 -9.526 19.324 1.00 70.31 102 GLY A CA 1
ATOM 771 C C . GLY A 1 102 ? -8.494 -8.779 20.257 1.00 70.31 102 GLY A C 1
ATOM 772 O O . GLY A 1 102 ? -8.104 -9.341 21.272 1.00 70.31 102 GLY A O 1
ATOM 773 N N . ALA A 1 103 ? -8.144 -7.534 19.929 1.00 79.00 103 ALA A N 1
ATOM 774 C CA . ALA A 1 103 ? -7.255 -6.666 20.697 1.00 79.00 103 ALA A CA 1
ATOM 775 C C . ALA A 1 103 ? -8.077 -5.596 21.434 1.00 79.00 103 ALA A C 1
ATOM 777 O O . ALA A 1 103 ? -8.136 -4.433 21.022 1.00 79.00 103 ALA A O 1
ATOM 778 N N . LEU A 1 104 ? -8.781 -6.012 22.492 1.00 79.25 104 LEU A N 1
ATOM 779 C CA . LEU A 1 104 ? -9.674 -5.154 23.285 1.00 79.25 104 LEU A CA 1
ATOM 780 C C . LEU A 1 104 ? -8.958 -3.906 23.828 1.00 79.25 104 LEU A C 1
ATOM 782 O O . LEU A 1 104 ? -9.560 -2.840 23.932 1.00 79.25 104 LEU A O 1
ATOM 786 N N . GLU A 1 105 ? -7.657 -4.003 24.077 1.00 78.81 105 GLU A N 1
ATOM 787 C CA . GLU A 1 105 ? -6.788 -2.909 24.499 1.00 78.81 105 GLU A CA 1
ATOM 788 C C . GLU A 1 105 ? -6.689 -1.745 23.493 1.00 78.81 105 GLU A C 1
ATOM 790 O O . GLU A 1 105 ? -6.220 -0.666 23.842 1.00 78.81 105 GLU A O 1
ATOM 795 N N . THR A 1 106 ? -7.139 -1.941 22.250 1.00 80.94 106 THR A N 1
ATOM 796 C CA . THR A 1 106 ? -7.106 -0.926 21.179 1.00 80.94 106 THR A CA 1
ATOM 797 C C . THR A 1 106 ? -8.423 -0.167 21.003 1.00 80.94 106 THR A C 1
ATOM 799 O O . THR A 1 106 ? -8.513 0.730 20.163 1.00 80.94 106 THR A O 1
ATOM 802 N N . TRP A 1 107 ? -9.472 -0.534 21.747 1.00 83.62 107 TRP A N 1
ATOM 803 C CA . TRP A 1 107 ? -10.824 0.001 21.536 1.00 83.62 107 TRP A CA 1
ATOM 804 C C . TRP A 1 107 ? -11.045 1.367 22.179 1.00 83.62 107 TRP A C 1
ATOM 806 O O . TRP A 1 107 ? -11.884 2.132 21.701 1.00 83.62 107 TRP A O 1
ATOM 816 N N . LEU A 1 108 ? -10.337 1.652 23.270 1.00 87.31 108 LEU A N 1
ATOM 817 C CA . LEU A 1 108 ? -10.453 2.888 24.033 1.00 87.31 108 LEU A CA 1
ATOM 818 C C . LEU A 1 108 ? -9.058 3.420 24.335 1.00 87.31 108 LEU A C 1
ATOM 820 O O . LEU A 1 108 ? -8.167 2.659 24.702 1.00 87.31 108 LEU A O 1
ATOM 824 N N . ASP A 1 109 ? -8.883 4.733 24.222 1.00 88.19 109 ASP A N 1
ATOM 825 C CA . ASP A 1 109 ? -7.693 5.372 24.776 1.00 88.19 109 ASP A CA 1
ATOM 826 C C . ASP A 1 109 ? -7.801 5.490 26.317 1.00 88.19 109 ASP A C 1
ATOM 828 O O . ASP A 1 109 ? -8.907 5.420 26.874 1.00 88.19 109 ASP A O 1
ATOM 832 N N . PRO A 1 110 ? -6.684 5.701 27.038 1.00 87.94 110 PRO A N 1
ATOM 833 C CA . PRO A 1 110 ? -6.702 5.802 28.498 1.00 87.94 110 PRO A CA 1
ATOM 834 C C . PRO A 1 110 ? -7.611 6.912 29.052 1.00 87.94 110 PRO A C 1
ATOM 836 O O . PRO A 1 110 ? -8.221 6.755 30.110 1.00 87.94 110 PRO A O 1
ATOM 839 N N . VAL A 1 111 ? -7.768 8.032 28.343 1.00 90.38 111 VAL A N 1
ATOM 840 C CA . VAL A 1 111 ? -8.616 9.150 28.790 1.00 90.38 111 VAL A CA 1
ATOM 841 C C . VAL A 1 111 ? -10.095 8.765 28.704 1.00 90.38 111 VAL A C 1
ATOM 843 O O . VAL A 1 111 ? -10.876 9.035 29.625 1.00 90.38 111 VAL A O 1
ATOM 846 N N . GLN A 1 112 ? -10.486 8.087 27.625 1.00 92.06 112 GLN A N 1
ATOM 847 C CA . GLN A 1 112 ? -11.824 7.525 27.459 1.00 92.06 112 GLN A CA 1
ATOM 848 C C . GLN A 1 112 ? -12.102 6.429 28.491 1.00 92.06 112 GLN A C 1
ATOM 850 O O . GLN A 1 112 ? -13.183 6.421 29.089 1.00 92.06 112 GLN A O 1
ATOM 855 N N . ALA A 1 113 ? -11.123 5.556 28.744 1.00 90.69 113 ALA A N 1
ATOM 856 C CA . ALA A 1 113 ? -11.215 4.497 29.743 1.00 90.69 113 ALA A CA 1
ATOM 857 C C . ALA A 1 113 ? -11.487 5.069 31.146 1.00 90.69 113 ALA A C 1
ATOM 859 O O . ALA A 1 113 ? -12.454 4.659 31.786 1.00 90.69 113 ALA A O 1
ATOM 860 N N . VAL A 1 114 ? -10.741 6.094 31.583 1.00 91.12 114 VAL A N 1
ATOM 861 C CA . VAL A 1 114 ? -10.979 6.785 32.870 1.00 91.12 114 VAL A CA 1
ATOM 862 C C . VAL A 1 114 ? -12.384 7.380 32.943 1.00 91.12 114 VAL A C 1
ATOM 864 O O . VAL A 1 114 ? -13.083 7.207 33.944 1.00 91.12 114 VAL A O 1
ATOM 867 N N . SER A 1 115 ? -12.838 8.056 31.883 1.00 94.06 115 SER A N 1
ATOM 868 C CA . SER A 1 115 ? -14.173 8.665 31.866 1.00 94.06 115 SER A CA 1
ATOM 869 C C . SER A 1 115 ? -15.291 7.624 31.989 1.00 94.06 115 SER A C 1
ATOM 871 O O . SER A 1 115 ? -16.271 7.832 32.712 1.00 94.06 115 SER A O 1
ATOM 873 N N . LEU A 1 116 ? -15.156 6.492 31.296 1.00 93.50 116 LEU A N 1
ATOM 874 C CA . LEU A 1 116 ? -16.138 5.408 31.325 1.00 93.50 116 LEU A CA 1
ATOM 875 C C . LEU A 1 116 ? -16.100 4.629 32.641 1.00 93.50 116 LEU A C 1
ATOM 877 O O . LEU A 1 116 ? -17.165 4.284 33.163 1.00 93.50 116 LEU A O 1
ATOM 881 N N . PHE A 1 117 ? -14.913 4.420 33.205 1.00 92.88 117 PHE A N 1
ATOM 882 C CA . PHE A 1 117 ? -14.727 3.773 34.499 1.00 92.88 117 PHE A CA 1
ATOM 883 C C . PHE A 1 117 ? -15.384 4.575 35.628 1.00 92.88 117 PHE A C 1
ATOM 885 O O . PHE A 1 117 ? -16.231 4.053 36.353 1.00 92.88 117 PHE A O 1
ATOM 892 N N . GLN A 1 118 ? -15.136 5.890 35.692 1.00 92.19 118 GLN A N 1
ATOM 893 C CA . GLN A 1 118 ? -15.785 6.785 36.665 1.00 92.19 118 GLN A CA 1
ATOM 894 C C . GLN A 1 118 ? -17.318 6.778 36.555 1.00 92.19 118 GLN A C 1
ATOM 896 O O . GLN A 1 118 ? -18.028 6.938 37.549 1.00 92.19 118 GLN A O 1
ATOM 901 N N . ARG A 1 119 ? -17.847 6.573 35.344 1.00 95.00 119 ARG A N 1
ATOM 902 C CA . ARG A 1 119 ? -19.290 6.470 35.073 1.00 95.00 119 ARG A CA 1
ATOM 903 C C . ARG A 1 119 ? -19.852 5.059 35.277 1.00 95.00 119 ARG A C 1
ATOM 905 O O . ARG A 1 119 ? -21.038 4.855 35.004 1.00 95.00 119 ARG A O 1
ATOM 912 N N . ARG A 1 120 ? -19.029 4.105 35.730 1.00 92.38 120 ARG A N 1
ATOM 913 C CA . ARG A 1 120 ? -19.364 2.681 35.898 1.00 92.38 120 ARG A CA 1
ATOM 914 C C . ARG A 1 120 ? -19.937 2.060 34.620 1.00 92.38 120 ARG A C 1
ATOM 916 O O . ARG A 1 120 ? -20.980 1.407 34.644 1.00 92.38 120 ARG A O 1
ATOM 923 N N . LYS A 1 121 ? -19.315 2.362 33.476 1.00 94.19 121 LYS A N 1
ATOM 924 C CA . LYS A 1 121 ? -19.729 1.879 32.144 1.00 94.19 121 LYS A CA 1
ATOM 925 C C . LYS A 1 121 ? -18.848 0.767 31.584 1.00 94.19 121 LYS A C 1
ATOM 927 O O . LYS A 1 121 ? -19.211 0.204 30.559 1.00 94.19 121 LYS A O 1
ATOM 932 N N . ILE A 1 122 ? -17.736 0.466 32.243 1.00 91.75 122 ILE A N 1
ATOM 933 C CA . ILE A 1 122 ? -16.820 -0.627 31.915 1.00 91.75 122 ILE A CA 1
ATOM 934 C C . ILE A 1 122 ? -16.424 -1.347 33.206 1.00 91.75 122 ILE A C 1
ATOM 936 O O . ILE A 1 122 ? -16.530 -0.758 34.282 1.00 91.75 122 ILE A O 1
ATOM 940 N N . GLU A 1 123 ? -16.024 -2.608 33.085 1.00 91.62 123 GLU A N 1
ATOM 941 C CA . GLU A 1 123 ? -15.596 -3.459 34.200 1.00 91.62 123 GLU A CA 1
ATOM 942 C C . GLU A 1 123 ? -14.140 -3.177 34.595 1.00 91.62 123 GLU A C 1
ATOM 944 O O . GLU A 1 123 ? -13.341 -2.754 33.757 1.00 91.62 123 GLU A O 1
ATOM 949 N N . ASP A 1 124 ? -13.802 -3.445 35.857 1.00 89.62 124 ASP A N 1
ATOM 950 C CA . ASP A 1 124 ? -12.473 -3.211 36.436 1.00 89.62 124 ASP A CA 1
ATOM 951 C C . ASP A 1 124 ? -11.380 -3.974 35.667 1.00 89.62 124 ASP A C 1
ATOM 953 O O . ASP A 1 124 ? -10.387 -3.379 35.267 1.00 89.62 124 ASP A O 1
ATOM 957 N N . GLU A 1 125 ? -11.613 -5.249 35.329 1.00 89.94 125 GLU A N 1
ATOM 958 C CA . GLU A 1 125 ? -10.664 -6.065 34.549 1.00 89.94 125 GLU A CA 1
ATOM 959 C C . GLU A 1 125 ? -10.367 -5.458 33.169 1.00 89.94 125 GLU A C 1
ATOM 961 O O . GLU A 1 125 ? -9.235 -5.492 32.683 1.00 89.94 125 GLU A O 1
ATOM 966 N N . TYR A 1 126 ? -11.383 -4.871 32.531 1.00 89.75 126 TYR A N 1
ATOM 967 C CA . TYR A 1 126 ? -11.214 -4.226 31.235 1.00 89.75 126 TYR A CA 1
ATOM 968 C C . TYR A 1 126 ? -10.514 -2.868 31.366 1.00 89.75 126 TYR A C 1
ATOM 970 O O . TYR A 1 126 ? -9.704 -2.504 30.514 1.00 89.75 126 TYR A O 1
ATOM 978 N N . PHE A 1 127 ? -10.779 -2.130 32.443 1.00 90.12 127 PHE A N 1
ATOM 979 C CA . PHE A 1 127 ? -10.060 -0.901 32.757 1.00 90.12 127 PHE A CA 1
ATOM 980 C C . PHE A 1 127 ? -8.570 -1.164 33.021 1.00 90.12 127 PHE A C 1
ATOM 982 O O . PHE A 1 127 ? -7.724 -0.483 32.440 1.00 90.12 127 PHE A O 1
ATOM 989 N N . ASP A 1 128 ? -8.246 -2.188 33.808 1.00 90.38 128 ASP A N 1
ATOM 990 C CA . ASP A 1 128 ? -6.868 -2.578 34.115 1.00 90.38 128 ASP A CA 1
ATOM 991 C C . ASP A 1 128 ? -6.116 -3.036 32.863 1.00 90.38 128 ASP A C 1
ATOM 993 O O . ASP A 1 128 ? -4.955 -2.667 32.662 1.00 90.38 128 ASP A O 1
ATOM 997 N N . LEU A 1 129 ? -6.781 -3.778 31.970 1.00 89.19 129 LEU A N 1
ATOM 998 C C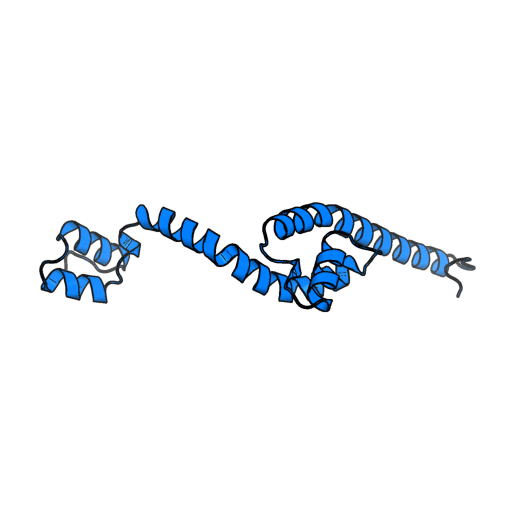A . LEU A 1 129 ? -6.230 -4.138 30.661 1.00 89.19 129 LEU A CA 1
ATOM 999 C C . LEU A 1 129 ? -5.856 -2.889 29.845 1.00 89.19 129 LEU A C 1
ATOM 1001 O O . LEU A 1 129 ? -4.771 -2.837 29.269 1.00 89.19 129 LEU A O 1
ATOM 1005 N N . LEU A 1 130 ? -6.731 -1.879 29.807 1.00 89.69 130 LEU A N 1
ATOM 1006 C CA . LEU A 1 130 ? -6.506 -0.633 29.060 1.00 89.69 130 LEU A CA 1
ATOM 1007 C C . LEU A 1 130 ? -5.410 0.244 29.684 1.00 89.69 130 LEU A C 1
ATOM 1009 O O . LEU A 1 130 ? -4.655 0.899 28.967 1.00 89.69 130 LEU A O 1
ATOM 1013 N N . MET A 1 131 ? -5.312 0.271 31.014 1.00 89.38 131 MET A N 1
ATOM 1014 C CA . MET A 1 131 ? -4.278 1.032 31.719 1.00 89.38 131 MET A CA 1
ATOM 1015 C C . MET A 1 131 ? -2.906 0.369 31.591 1.00 89.38 131 MET A C 1
ATOM 1017 O O . MET A 1 131 ? -1.927 1.037 31.248 1.00 89.38 131 MET A O 1
ATOM 1021 N N . SER A 1 132 ? -2.840 -0.947 31.793 1.00 87.75 132 SER A N 1
ATOM 1022 C CA . SER A 1 132 ? -1.596 -1.715 31.689 1.00 87.75 132 SER A CA 1
ATOM 1023 C C . SER A 1 132 ? -1.046 -1.753 30.263 1.00 87.75 132 SER A C 1
ATOM 1025 O O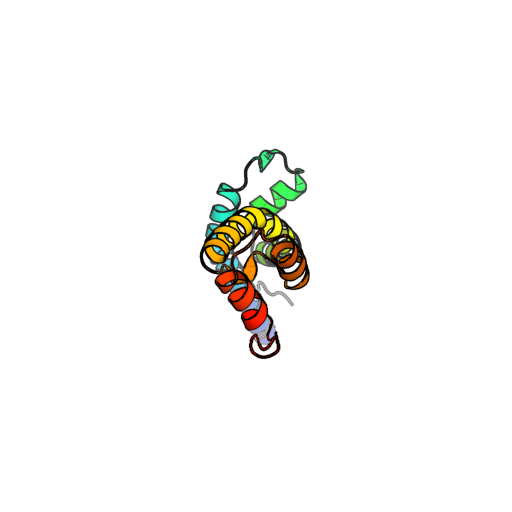 . SER A 1 132 ? 0.161 -1.594 30.076 1.00 87.75 132 SER A O 1
ATOM 1027 N N . SER A 1 133 ? -1.906 -1.871 29.245 1.00 84.56 133 SER A N 1
ATOM 1028 C CA . SER A 1 133 ? -1.484 -1.818 27.837 1.00 84.56 133 SER A CA 1
ATOM 1029 C C . SER A 1 133 ? -0.899 -0.458 27.440 1.00 84.56 133 SER A C 1
ATOM 1031 O O . SER A 1 133 ? 0.016 -0.395 26.618 1.00 84.56 133 SER A O 1
ATOM 1033 N N . ALA A 1 134 ? -1.370 0.626 28.061 1.00 85.38 134 ALA A N 1
ATOM 1034 C CA . ALA A 1 134 ? -0.841 1.975 27.885 1.00 85.38 134 ALA A CA 1
ATOM 1035 C C . ALA A 1 134 ? 0.412 2.266 28.737 1.00 85.38 134 ALA A C 1
ATOM 1037 O O . ALA A 1 134 ? 0.970 3.362 28.654 1.00 85.38 134 ALA A O 1
ATOM 1038 N N . GLY A 1 135 ? 0.880 1.292 29.525 1.00 85.69 135 GLY A N 1
ATOM 1039 C CA . GLY A 1 135 ? 2.089 1.395 30.343 1.00 85.69 135 GLY A CA 1
ATOM 1040 C C . GLY A 1 135 ? 1.877 2.013 31.726 1.00 85.69 135 GLY A C 1
ATOM 1041 O O . GLY A 1 135 ? 2.860 2.341 32.391 1.00 85.69 135 GLY A O 1
ATOM 1042 N N . TYR A 1 136 ? 0.628 2.175 32.171 1.00 84.62 136 TYR A N 1
ATOM 1043 C CA . TYR A 1 136 ? 0.325 2.568 33.545 1.00 84.62 136 TYR A CA 1
ATOM 1044 C C . TYR A 1 136 ? 0.368 1.350 34.461 1.00 84.62 136 TYR A C 1
ATOM 1046 O O . TYR A 1 136 ? -0.093 0.269 34.104 1.00 84.62 136 TYR A O 1
ATOM 1054 N N . ASP A 1 137 ? 0.917 1.533 35.657 1.00 79.69 137 ASP A N 1
ATOM 1055 C CA . ASP A 1 137 ? 0.937 0.495 36.678 1.00 79.69 137 ASP A CA 1
ATOM 1056 C C . ASP A 1 137 ? -0.413 0.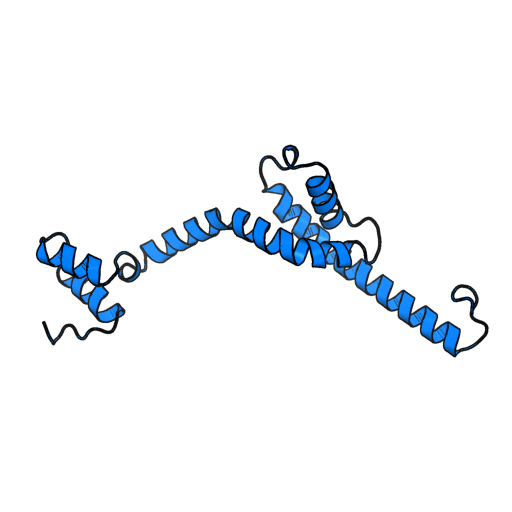488 37.424 1.00 79.69 137 ASP A C 1
ATOM 1058 O O . ASP A 1 137 ? -0.717 1.453 38.136 1.00 79.69 137 ASP A O 1
ATOM 1062 N N . PRO A 1 138 ? -1.235 -0.568 37.274 1.00 68.88 138 PRO A N 1
ATOM 1063 C CA . PRO A 1 138 ? -2.542 -0.652 37.920 1.00 68.88 138 PRO A CA 1
ATOM 1064 C C . PRO A 1 138 ? -2.437 -0.814 39.445 1.00 68.88 138 PRO A C 1
ATOM 1066 O O . PRO A 1 138 ? -3.424 -0.621 40.147 1.00 68.88 138 PRO A O 1
ATOM 1069 N N . SER A 1 139 ? -1.249 -1.115 39.991 1.00 68.62 139 SER A N 1
ATOM 1070 C CA . SER A 1 139 ? -1.034 -1.205 41.442 1.00 68.62 139 SER A CA 1
ATOM 1071 C C . SER A 1 139 ? -0.984 0.153 42.159 1.00 68.62 139 SER A C 1
ATOM 1073 O O . SER A 1 139 ? -0.947 0.189 43.389 1.00 68.62 139 SER A O 1
ATOM 1075 N N . ILE A 1 140 ? -0.993 1.263 41.408 1.00 61.03 140 ILE A N 1
ATOM 1076 C CA . ILE A 1 140 ? -0.972 2.641 41.935 1.00 61.03 140 ILE A CA 1
ATOM 1077 C C . ILE A 1 140 ? -2.398 3.244 42.015 1.00 61.03 140 ILE A C 1
ATOM 1079 O O . ILE A 1 140 ? -2.549 4.438 42.274 1.00 61.03 140 ILE A O 1
ATOM 1083 N N . ALA A 1 141 ? -3.446 2.444 41.784 1.00 50.75 141 ALA A N 1
ATOM 1084 C CA . ALA A 1 141 ? -4.847 2.858 41.922 1.00 50.75 141 ALA A CA 1
ATOM 1085 C C . ALA A 1 141 ? -5.321 2.920 43.386 1.00 50.75 141 ALA A C 1
ATOM 1087 O O . ALA A 1 141 ? -5.013 1.988 44.165 1.00 50.75 141 ALA A O 1
#

Foldseek 3Di:
DDLVDDPDPVSVVVSVVVVVLQVVQVVVLVVQLCVLVVLVVPDPPLVVDDPVVNVLSCCSNPPPGGCVNVVSCVVCVVVVVVVVCVVCVVVVVVVVVVVVVVVLLPPDALVRLVVCVVVVNDDPVSSCSNCVVVPHDPVVD

pLDDT: mean 73.38, std 11.35, range [50.41, 95.0]

Sequence (141 aa):
MSLESPQTYGE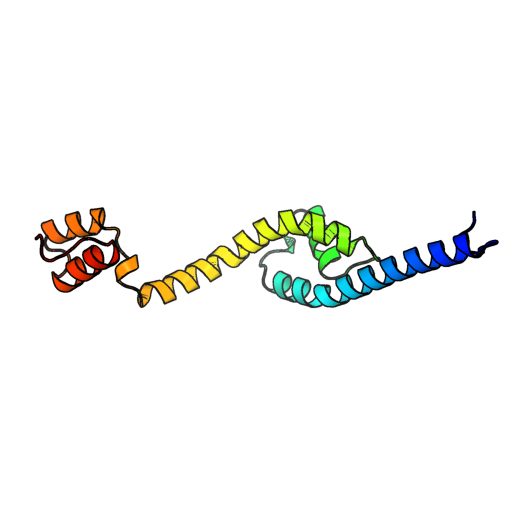WYWGHGLQAQKDMDEQTEFALAPYFKGVFADIPELSELPAGIQSILRSLAEPPSAGLGGFAALTAGEFASETIRDLIKPGMTAAARVINRGALETWLDPVQAVSLFQRRKIEDEYFDLLMSSAGYDPSIA